Protein AF-A0A661W5N0-F1 (afdb_monomer)

Secondary structure (DSSP, 8-state):
---------HHHHHHHHHHHHHHHHHHHHHHHHHHHHHHHT---HHHHHHHHHHHHHHHHHHHTTTS-HHHHHHHHTT--S-GGGGTS-HHHHHHHHHHHHHHHHHHHHHHHHHHH-

Structure (mmCIF, N/CA/C/O backbone):
data_AF-A0A661W5N0-F1
#
_entry.id   AF-A0A661W5N0-F1
#
loop_
_atom_site.group_PDB
_atom_site.id
_atom_site.type_symbol
_atom_site.label_atom_id
_atom_site.label_alt_id
_atom_site.label_comp_id
_atom_site.label_asym_id
_atom_site.label_entity_id
_atom_site.label_seq_id
_atom_site.pdbx_PDB_ins_code
_atom_site.Cartn_x
_atom_site.Cartn_y
_atom_site.Cartn_z
_atom_site.occupancy
_atom_site.B_iso_or_equiv
_atom_site.auth_seq_id
_atom_site.auth_comp_id
_atom_site.auth_asym_id
_atom_site.auth_atom_id
_atom_site.pdbx_PDB_model_num
ATOM 1 N N . MET A 1 1 ? 5.603 -19.102 -29.762 1.00 36.34 1 MET A N 1
ATOM 2 C CA . MET A 1 1 ? 5.303 -18.103 -30.814 1.00 36.34 1 MET A CA 1
ATOM 3 C C . MET A 1 1 ? 5.120 -16.730 -30.172 1.00 36.34 1 MET A C 1
ATOM 5 O O . MET A 1 1 ? 4.048 -16.433 -29.663 1.00 36.34 1 MET A O 1
ATOM 9 N N . ALA A 1 2 ? 6.179 -15.918 -30.121 1.00 48.34 2 ALA A N 1
ATOM 10 C CA . ALA A 1 2 ? 6.106 -14.540 -29.640 1.00 48.34 2 ALA A CA 1
ATOM 11 C C . ALA A 1 2 ? 5.576 -13.651 -30.775 1.00 48.34 2 ALA A C 1
ATOM 13 O O . ALA A 1 2 ? 6.287 -13.406 -31.746 1.00 48.34 2 ALA A O 1
ATOM 14 N N . ARG A 1 3 ? 4.315 -13.203 -30.691 1.00 54.00 3 ARG A N 1
ATOM 15 C CA . ARG A 1 3 ? 3.823 -12.147 -31.585 1.00 54.00 3 ARG A CA 1
ATOM 16 C C . ARG A 1 3 ? 4.560 -10.858 -31.234 1.00 54.00 3 ARG A C 1
ATOM 18 O O . ARG A 1 3 ? 4.386 -10.334 -30.137 1.00 54.00 3 ARG A O 1
ATOM 25 N N . VAL A 1 4 ? 5.374 -10.385 -32.173 1.00 55.88 4 VAL A N 1
ATOM 26 C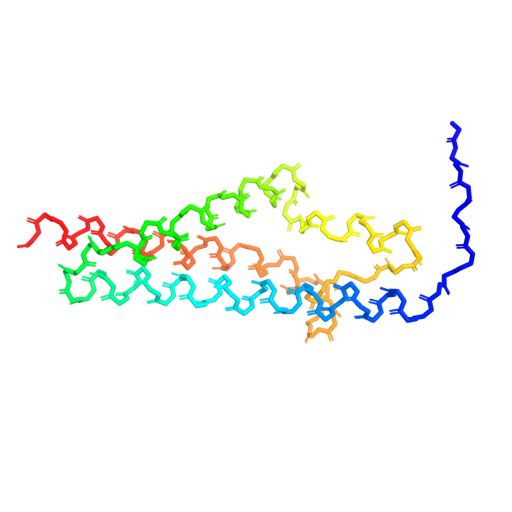 CA . VAL A 1 4 ? 5.918 -9.027 -32.194 1.00 55.88 4 VAL A CA 1
ATOM 27 C C . VAL A 1 4 ? 4.740 -8.056 -32.133 1.00 55.88 4 VAL A C 1
ATOM 29 O O . VAL A 1 4 ? 3.833 -8.104 -32.964 1.00 55.88 4 VAL A O 1
ATOM 32 N N . SER A 1 5 ? 4.720 -7.246 -31.079 1.00 56.06 5 SER A N 1
ATOM 33 C CA . SER A 1 5 ? 3.742 -6.192 -30.842 1.00 56.06 5 SER A CA 1
ATOM 34 C C . SER A 1 5 ? 3.791 -5.151 -31.959 1.00 56.06 5 SER A C 1
ATOM 36 O O . SER A 1 5 ? 4.871 -4.822 -32.448 1.00 56.06 5 SER A O 1
ATOM 38 N N . ALA A 1 6 ? 2.629 -4.594 -32.307 1.00 56.88 6 ALA A N 1
ATOM 39 C CA . ALA A 1 6 ? 2.517 -3.348 -33.062 1.00 56.88 6 ALA A CA 1
ATOM 40 C C . ALA A 1 6 ? 3.479 -2.269 -32.504 1.00 56.88 6 ALA A C 1
ATOM 42 O O . ALA A 1 6 ? 3.786 -2.312 -31.305 1.00 56.88 6 ALA A O 1
ATOM 43 N N . PRO A 1 7 ? 3.962 -1.316 -33.329 1.00 56.34 7 PRO A N 1
ATOM 44 C CA . PRO A 1 7 ? 4.868 -0.267 -32.868 1.00 56.34 7 PRO A CA 1
ATOM 45 C C . PRO A 1 7 ? 4.297 0.423 -31.627 1.00 56.34 7 PRO A C 1
ATOM 47 O O . PRO A 1 7 ? 3.100 0.703 -31.559 1.00 56.34 7 PRO A O 1
ATOM 50 N N . ALA A 1 8 ? 5.158 0.651 -30.633 1.00 61.34 8 ALA A N 1
ATOM 51 C CA . ALA A 1 8 ? 4.796 1.283 -29.373 1.00 61.34 8 ALA A CA 1
ATOM 52 C C . ALA A 1 8 ? 4.100 2.622 -29.651 1.00 61.34 8 ALA A C 1
ATOM 54 O O . ALA A 1 8 ? 4.752 3.581 -30.055 1.00 61.34 8 ALA A O 1
ATOM 55 N N . ASN A 1 9 ? 2.780 2.683 -29.461 1.00 73.62 9 ASN A N 1
ATOM 56 C CA . ASN A 1 9 ? 2.047 3.935 -29.561 1.00 73.62 9 ASN A CA 1
ATOM 57 C C . ASN A 1 9 ? 2.324 4.735 -28.275 1.00 73.62 9 ASN A C 1
ATOM 59 O O . ASN A 1 9 ? 1.899 4.299 -27.195 1.00 73.62 9 ASN A O 1
ATOM 63 N N . PRO A 1 10 ? 3.028 5.882 -28.352 1.00 76.94 10 PRO A N 1
ATOM 64 C CA . PRO A 1 10 ? 3.389 6.665 -27.173 1.00 76.94 10 PRO A CA 1
ATOM 65 C C . PRO A 1 10 ? 2.162 7.044 -26.336 1.00 76.94 10 PRO A C 1
ATOM 67 O O . PRO A 1 10 ? 2.218 7.018 -25.106 1.00 76.94 10 PRO A O 1
ATOM 70 N N . SER A 1 11 ? 1.029 7.304 -26.994 1.00 82.31 11 SER A N 1
ATOM 71 C CA . SER A 1 11 ? -0.231 7.665 -26.344 1.00 82.31 11 SER A CA 1
ATOM 72 C C . SER A 1 11 ? -0.799 6.521 -25.501 1.00 82.31 11 SER A C 1
ATOM 74 O O . SER A 1 11 ? -1.301 6.757 -24.405 1.00 82.31 11 SER A O 1
ATOM 76 N N . THR A 1 12 ? -0.669 5.268 -25.949 1.00 83.12 12 THR A N 1
ATOM 77 C CA . THR A 1 12 ? -1.108 4.092 -25.178 1.00 83.12 12 THR A CA 1
ATOM 78 C C . THR A 1 12 ? -0.267 3.905 -23.917 1.00 83.12 12 THR A C 1
ATOM 80 O O . THR A 1 12 ? -0.807 3.588 -22.860 1.00 83.12 12 THR A O 1
ATOM 83 N N . ILE A 1 13 ? 1.045 4.144 -23.994 1.00 83.25 13 ILE A N 1
ATOM 84 C CA . ILE A 1 13 ? 1.940 4.054 -22.830 1.00 83.25 13 ILE A CA 1
ATOM 85 C C . ILE A 1 13 ? 1.582 5.121 -21.790 1.00 83.25 13 ILE A C 1
ATOM 87 O O . ILE A 1 13 ? 1.487 4.819 -20.599 1.00 83.25 13 ILE A O 1
ATOM 91 N N . VAL A 1 14 ? 1.354 6.361 -22.232 1.00 84.75 14 VAL A N 1
ATOM 92 C CA . VAL A 1 14 ? 0.923 7.451 -21.344 1.00 84.75 14 VAL A CA 1
ATOM 93 C C . VAL A 1 14 ? -0.421 7.118 -20.700 1.00 84.75 14 VAL A C 1
ATOM 95 O O . VAL A 1 14 ? -0.543 7.232 -19.483 1.00 84.75 14 VAL A O 1
ATOM 98 N N . LEU A 1 15 ? -1.390 6.623 -21.475 1.00 86.69 15 LEU A N 1
ATOM 99 C CA . LEU A 1 15 ? -2.697 6.218 -20.959 1.00 86.69 15 LEU A CA 1
ATOM 100 C C . LEU A 1 15 ? -2.578 5.148 -19.865 1.00 86.69 15 LEU A C 1
ATOM 102 O O . LEU A 1 15 ? -3.185 5.288 -18.806 1.00 86.69 15 LEU A O 1
ATOM 106 N N . LEU A 1 16 ? -1.763 4.111 -20.082 1.00 86.62 16 LEU A N 1
ATOM 107 C CA . LEU A 1 16 ? -1.544 3.054 -19.089 1.00 86.62 16 LEU A CA 1
ATOM 108 C C . LEU A 1 16 ? -0.911 3.594 -17.802 1.00 86.62 16 LEU A C 1
ATOM 110 O O . LEU A 1 16 ? -1.284 3.165 -16.712 1.00 86.62 16 LEU A O 1
ATOM 114 N N . ARG A 1 17 ? 0.016 4.551 -17.906 1.00 86.81 17 ARG A N 1
ATOM 115 C CA . ARG A 1 17 ? 0.644 5.196 -16.741 1.00 86.81 17 ARG A CA 1
ATOM 116 C C . ARG A 1 17 ? -0.333 6.081 -15.973 1.00 86.81 17 ARG A C 1
ATOM 118 O O . ARG A 1 17 ? -0.336 6.032 -14.747 1.00 86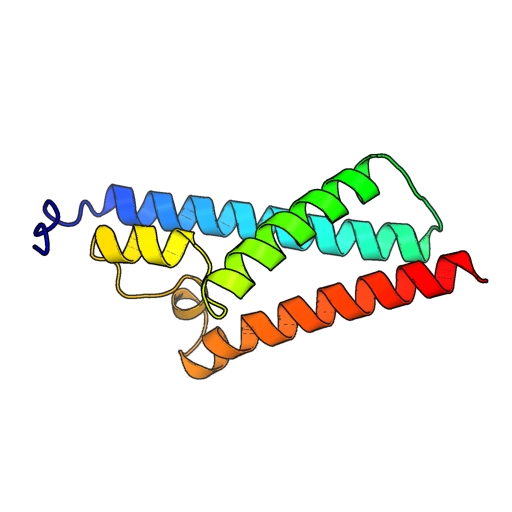.81 17 ARG A O 1
ATOM 125 N N . VAL A 1 18 ? -1.165 6.853 -16.674 1.00 87.75 18 VAL A N 1
ATOM 126 C CA . VAL A 1 18 ? -2.211 7.687 -16.059 1.00 87.75 18 VAL A CA 1
ATOM 127 C C . VAL A 1 18 ? -3.238 6.812 -15.348 1.00 87.75 18 VAL A C 1
ATOM 129 O O . VAL A 1 18 ? -3.542 7.057 -14.184 1.00 87.75 18 VAL A O 1
ATOM 132 N N . LEU A 1 19 ? -3.710 5.749 -16.005 1.00 88.50 19 LEU A N 1
ATOM 133 C CA . LEU A 1 19 ? -4.640 4.792 -15.408 1.00 88.50 19 LEU A CA 1
ATOM 134 C C . LEU A 1 19 ? -4.042 4.142 -14.154 1.00 88.50 19 LEU A C 1
ATOM 136 O O . LEU A 1 19 ? -4.706 4.057 -13.126 1.00 88.50 19 LEU A O 1
ATOM 140 N N . HIS A 1 20 ? -2.774 3.733 -14.214 1.00 88.19 20 HIS A N 1
ATOM 141 C CA . HIS A 1 20 ? -2.080 3.170 -13.059 1.00 88.19 20 HIS A CA 1
ATOM 142 C C . HIS A 1 20 ? -1.957 4.179 -11.913 1.00 88.19 20 HIS A C 1
ATOM 144 O O . HIS A 1 20 ? -2.193 3.826 -10.761 1.00 88.19 20 HIS A O 1
ATOM 150 N N . GLY A 1 21 ? -1.631 5.437 -12.218 1.00 88.88 21 GLY A N 1
ATOM 151 C CA . GLY A 1 21 ? -1.610 6.511 -11.227 1.00 88.88 21 GLY A CA 1
ATOM 152 C C . GLY A 1 21 ? -2.975 6.719 -10.572 1.00 88.88 21 GLY A C 1
ATOM 153 O O . GLY A 1 21 ? -3.053 6.865 -9.356 1.00 88.88 21 GLY A O 1
ATOM 154 N N . PHE A 1 22 ? -4.057 6.652 -11.349 1.00 91.62 22 PHE A N 1
ATOM 155 C CA . PHE A 1 22 ? -5.416 6.766 -10.825 1.00 91.62 22 PHE A CA 1
ATOM 156 C C . PHE A 1 22 ? -5.782 5.599 -9.897 1.00 91.62 22 PHE A C 1
ATOM 158 O O . PHE A 1 22 ? -6.289 5.824 -8.800 1.00 91.62 22 PHE A O 1
ATOM 165 N N . ILE A 1 23 ? -5.448 4.362 -10.281 1.00 90.81 23 ILE A N 1
ATOM 166 C CA . ILE A 1 23 ? -5.625 3.181 -9.420 1.00 90.81 23 ILE A CA 1
ATOM 167 C C . ILE A 1 23 ? -4.810 3.337 -8.131 1.00 90.81 23 ILE A C 1
ATOM 169 O O . ILE A 1 23 ? -5.333 3.094 -7.046 1.00 90.81 23 ILE A O 1
ATOM 173 N N . ALA A 1 24 ? -3.561 3.800 -8.222 1.00 89.88 24 ALA A N 1
ATOM 174 C CA . ALA A 1 24 ? -2.717 4.025 -7.052 1.00 89.88 24 ALA A CA 1
ATOM 175 C C . ALA A 1 24 ? -3.333 5.051 -6.084 1.00 89.88 24 ALA A C 1
ATOM 177 O O . ALA A 1 24 ? -3.324 4.823 -4.876 1.00 89.88 24 ALA A O 1
ATOM 178 N N . LEU A 1 25 ? -3.923 6.138 -6.594 1.00 92.06 25 LEU A N 1
ATOM 179 C CA . LEU A 1 25 ? -4.638 7.120 -5.770 1.00 92.06 25 LEU A CA 1
ATOM 180 C C . LEU A 1 25 ? -5.862 6.512 -5.077 1.00 92.06 25 LEU A C 1
ATOM 182 O O . LEU A 1 25 ? -6.061 6.749 -3.886 1.00 92.06 25 LEU A O 1
ATOM 186 N N . ILE A 1 26 ? -6.646 5.694 -5.787 1.00 94.31 26 ILE A N 1
ATOM 187 C CA . ILE A 1 26 ? -7.783 4.973 -5.194 1.00 94.31 26 ILE A CA 1
ATOM 188 C C . ILE A 1 26 ? -7.300 4.047 -4.074 1.00 94.31 26 ILE A C 1
ATOM 190 O O . ILE A 1 26 ? -7.894 4.039 -2.999 1.00 94.31 26 ILE A O 1
ATOM 194 N N . MET A 1 27 ? -6.210 3.304 -4.287 1.00 93.88 27 MET A N 1
ATOM 195 C CA . MET A 1 27 ? -5.657 2.402 -3.270 1.00 93.88 27 MET A CA 1
ATOM 196 C C . MET A 1 27 ? -5.156 3.160 -2.038 1.00 93.88 27 MET A C 1
ATOM 198 O O . MET A 1 27 ? -5.425 2.739 -0.917 1.00 93.88 27 MET A O 1
ATOM 202 N N . ILE A 1 28 ? -4.490 4.304 -2.219 1.00 94.94 28 ILE A N 1
ATOM 203 C CA . ILE A 1 28 ? -4.087 5.173 -1.101 1.00 94.94 28 ILE A CA 1
ATOM 204 C C . ILE A 1 28 ? -5.323 5.660 -0.332 1.00 94.94 28 ILE A C 1
ATOM 206 O O . ILE A 1 28 ? -5.344 5.600 0.898 1.00 94.94 28 ILE A O 1
ATOM 210 N N . GLY A 1 29 ? -6.372 6.083 -1.043 1.00 96.62 29 GLY A N 1
ATOM 211 C CA . GLY A 1 29 ? -7.650 6.463 -0.441 1.00 96.62 29 GLY A CA 1
ATOM 212 C C . GLY A 1 29 ? -8.299 5.317 0.340 1.00 96.62 29 GLY A C 1
ATOM 213 O O . GLY A 1 29 ? -8.759 5.522 1.459 1.00 96.62 29 GLY A O 1
ATOM 214 N N . ALA A 1 30 ? -8.274 4.096 -0.197 1.00 96.88 30 ALA A N 1
ATOM 215 C CA . ALA A 1 30 ? -8.793 2.907 0.473 1.00 96.88 30 ALA A CA 1
ATOM 216 C C . ALA A 1 30 ? -8.030 2.598 1.772 1.00 96.88 30 ALA A C 1
ATOM 218 O O . ALA A 1 30 ? -8.654 2.332 2.798 1.00 96.88 30 ALA A O 1
ATOM 219 N N . VAL A 1 31 ? -6.696 2.705 1.769 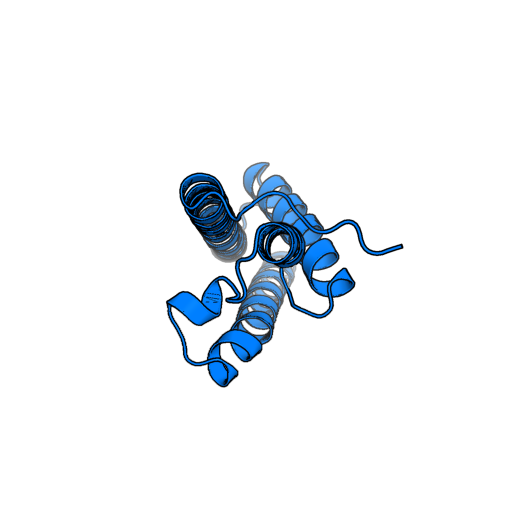1.00 96.75 31 VAL A N 1
ATOM 220 C CA . VAL A 1 31 ? -5.892 2.577 2.999 1.00 96.75 31 VAL A CA 1
ATOM 221 C C . VAL A 1 31 ? -6.283 3.655 4.010 1.00 96.75 31 VAL A C 1
ATOM 223 O O . VAL A 1 31 ? -6.508 3.341 5.177 1.00 96.75 31 VAL A O 1
ATOM 226 N N . ALA A 1 32 ? -6.435 4.908 3.576 1.00 97.12 32 ALA A N 1
ATOM 227 C CA . ALA A 1 32 ? -6.867 5.993 4.454 1.00 97.12 32 ALA A CA 1
ATOM 228 C C . ALA A 1 32 ? -8.258 5.738 5.064 1.00 97.12 32 ALA A C 1
ATOM 230 O O . ALA A 1 32 ? -8.459 6.025 6.242 1.00 97.12 32 ALA A O 1
ATOM 231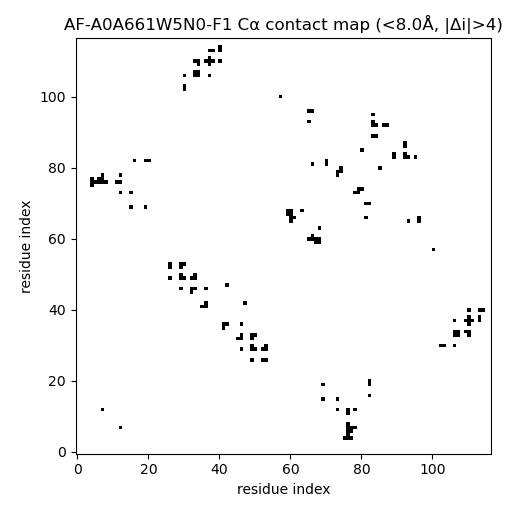 N N . VAL A 1 33 ? -9.195 5.152 4.308 1.00 97.31 33 VAL A N 1
ATOM 232 C CA . VAL A 1 33 ? -10.506 4.728 4.830 1.00 97.31 33 VAL A CA 1
ATOM 233 C C . VAL A 1 33 ? -10.351 3.665 5.916 1.00 97.31 33 VAL A C 1
ATOM 235 O O . VAL A 1 33 ? -10.976 3.810 6.959 1.00 97.31 33 VAL A O 1
ATOM 238 N N . VAL A 1 34 ? -9.487 2.658 5.736 1.00 97.12 34 VAL A N 1
ATOM 239 C CA . VAL A 1 34 ? -9.229 1.638 6.774 1.00 97.12 34 VAL A CA 1
ATOM 240 C C . VAL A 1 34 ? -8.725 2.286 8.068 1.00 97.12 34 VAL A C 1
ATOM 242 O O . VAL A 1 34 ? -9.270 2.021 9.138 1.00 97.12 34 VAL A O 1
ATOM 245 N N . TYR A 1 35 ? -7.739 3.183 7.979 1.00 97.44 35 TYR A N 1
ATOM 246 C CA . TYR A 1 35 ? -7.230 3.906 9.152 1.00 97.44 35 TYR A CA 1
ATOM 247 C C . TYR A 1 35 ? -8.284 4.820 9.787 1.00 97.44 35 TYR A C 1
ATOM 249 O O . TYR A 1 35 ? -8.402 4.856 11.011 1.00 97.44 35 TYR A O 1
ATOM 257 N N . ARG A 1 36 ? -9.074 5.535 8.974 1.00 97.00 36 ARG A N 1
ATOM 258 C CA . ARG A 1 36 ? -10.190 6.367 9.447 1.00 97.00 36 ARG A CA 1
ATOM 259 C C . ARG A 1 36 ? -11.196 5.521 10.220 1.00 97.00 36 ARG A C 1
ATOM 261 O O . ARG A 1 36 ? -11.574 5.903 11.317 1.00 97.00 36 ARG A O 1
ATOM 268 N N . SER A 1 37 ? -11.604 4.387 9.657 1.00 95.62 37 SER A N 1
ATOM 269 C CA . SER A 1 37 ? -12.551 3.453 10.265 1.00 95.62 37 SER A CA 1
ATOM 270 C C . SER A 1 37 ? -12.035 2.868 11.572 1.00 95.62 37 SER A C 1
ATOM 272 O O . SER A 1 37 ? -12.805 2.790 12.523 1.00 95.62 37 SER A O 1
ATOM 274 N N . ALA A 1 38 ? -10.744 2.530 11.647 1.00 94.81 38 ALA A N 1
ATOM 275 C CA . ALA A 1 38 ? -10.114 2.084 12.887 1.00 94.81 38 ALA A CA 1
ATOM 276 C C . ALA A 1 38 ? -10.126 3.184 13.963 1.00 94.81 38 ALA A C 1
ATOM 278 O O . ALA A 1 38 ? -10.455 2.926 15.116 1.00 94.81 38 ALA A O 1
ATOM 279 N N . ALA A 1 39 ? -9.811 4.426 13.584 1.00 95.31 39 ALA A N 1
ATOM 280 C CA . ALA A 1 39 ? -9.755 5.553 14.513 1.00 95.31 39 ALA A CA 1
ATOM 281 C C . ALA A 1 39 ? -11.138 6.018 15.000 1.00 95.31 39 ALA A C 1
ATOM 283 O O . ALA A 1 39 ? -11.270 6.432 16.148 1.00 95.31 39 ALA A O 1
ATOM 284 N N . SER A 1 40 ? -12.162 5.979 14.142 1.00 95.06 40 SER A N 1
ATOM 285 C CA . SER A 1 40 ? -13.520 6.421 14.485 1.00 95.06 40 SER A CA 1
ATOM 286 C C . SER A 1 40 ? -14.475 5.288 14.855 1.00 95.06 40 SER A C 1
ATOM 288 O O . SER A 1 40 ? -15.647 5.558 15.106 1.00 95.06 40 SER A O 1
ATOM 290 N N . GLN A 1 41 ? -14.002 4.037 14.850 1.00 92.94 41 GLN A N 1
ATOM 291 C CA . GLN A 1 41 ? -14.814 2.830 15.053 1.00 92.94 41 GLN A CA 1
ATOM 292 C C . GLN A 1 41 ? -16.054 2.790 14.134 1.00 92.94 41 GLN A C 1
ATOM 294 O O . GLN A 1 41 ? -17.137 2.355 14.525 1.00 92.94 41 GLN A O 1
ATOM 299 N N . THR A 1 42 ? -15.902 3.261 12.887 1.00 91.44 42 THR A N 1
ATOM 300 C CA . THR A 1 42 ? -16.981 3.279 11.882 1.00 91.44 42 THR A CA 1
ATOM 301 C C . THR A 1 42 ? -16.787 2.181 10.841 1.00 91.44 42 THR A C 1
ATOM 303 O O . THR A 1 42 ? -15.822 2.191 10.075 1.00 91.44 42 THR A O 1
ATOM 306 N N . TYR A 1 43 ? -17.742 1.254 10.771 1.00 93.38 43 TYR A N 1
ATOM 307 C CA . TYR A 1 43 ? -17.704 0.084 9.886 1.00 93.38 43 TYR A CA 1
ATOM 308 C C . TYR A 1 43 ? -18.799 0.181 8.813 1.00 93.38 43 TYR A C 1
ATOM 310 O O . TYR A 1 43 ? -19.773 -0.571 8.807 1.00 93.38 43 TYR A O 1
ATOM 318 N N . ASP A 1 44 ? -18.671 1.180 7.941 1.00 93.69 44 ASP A N 1
ATOM 319 C CA . ASP A 1 44 ? -19.649 1.517 6.904 1.00 93.69 44 ASP A CA 1
ATOM 320 C C . ASP A 1 44 ? -19.378 0.798 5.565 1.00 93.69 44 ASP A C 1
ATOM 322 O O . ASP A 1 44 ? -18.406 0.061 5.393 1.00 93.69 44 ASP A O 1
ATOM 326 N N . ALA A 1 45 ? -20.248 1.020 4.575 1.00 95.38 45 ALA A N 1
ATOM 327 C CA . ALA A 1 45 ? -20.076 0.464 3.230 1.00 95.38 45 ALA A CA 1
ATOM 328 C C . ALA A 1 45 ? -18.752 0.894 2.564 1.00 95.38 45 ALA A C 1
ATOM 330 O O . ALA A 1 45 ? -18.207 0.147 1.751 1.00 95.38 45 ALA A O 1
ATOM 331 N N . TRP A 1 46 ? -18.208 2.065 2.919 1.00 95.00 46 TRP A N 1
ATOM 332 C CA . TRP A 1 46 ? -16.931 2.544 2.388 1.00 95.00 46 TRP A CA 1
ATOM 333 C C . TRP A 1 46 ? -15.761 1.685 2.849 1.00 95.00 46 TRP A C 1
ATOM 335 O O . TRP A 1 46 ? -14.885 1.395 2.033 1.00 95.00 46 TRP A O 1
ATOM 345 N N . LEU A 1 47 ? -15.763 1.235 4.106 1.00 95.50 47 LEU A N 1
ATOM 346 C CA . LEU A 1 47 ? -14.774 0.281 4.599 1.00 95.50 47 LEU A CA 1
ATOM 347 C C . LEU A 1 47 ? -14.821 -1.025 3.802 1.00 95.50 47 LEU A C 1
ATOM 349 O O . LEU A 1 47 ? -13.789 -1.479 3.320 1.00 95.50 47 LEU A O 1
ATOM 353 N N . TRP A 1 48 ? -16.009 -1.599 3.595 1.00 95.56 48 TRP A N 1
ATOM 354 C CA . TRP A 1 48 ? -16.150 -2.849 2.841 1.00 95.56 48 TRP A CA 1
ATOM 355 C C . TRP A 1 48 ? -15.688 -2.716 1.386 1.00 95.56 48 TRP A C 1
ATOM 357 O O . TRP A 1 48 ? -14.994 -3.599 0.878 1.00 95.56 48 TRP A O 1
ATOM 367 N N . LEU A 1 49 ? -16.011 -1.599 0.726 1.00 96.75 49 LEU A N 1
ATOM 368 C CA . LEU A 1 49 ? -15.532 -1.301 -0.627 1.00 96.75 49 LEU A CA 1
ATOM 369 C C . LEU A 1 49 ? -14.010 -1.128 -0.669 1.00 96.75 49 LEU A C 1
ATOM 371 O O . LEU A 1 49 ? -13.354 -1.703 -1.539 1.00 96.75 49 LEU A O 1
ATOM 375 N N . ALA A 1 50 ? -13.442 -0.381 0.281 1.00 96.19 50 ALA A N 1
ATOM 376 C CA . ALA A 1 50 ? -11.999 -0.211 0.416 1.00 96.19 50 ALA A CA 1
ATOM 377 C C . ALA A 1 50 ? -11.306 -1.562 0.638 1.00 96.19 50 ALA A C 1
ATOM 379 O O . ALA A 1 50 ? -10.311 -1.867 -0.020 1.00 96.19 50 ALA A O 1
ATOM 380 N N . THR A 1 51 ? -11.867 -2.408 1.501 1.00 96.31 51 THR A N 1
ATOM 381 C CA . THR A 1 51 ? -11.345 -3.743 1.777 1.00 96.31 51 THR A CA 1
ATOM 382 C C . THR A 1 51 ? -11.393 -4.647 0.558 1.00 96.31 51 THR A C 1
ATOM 384 O O . THR A 1 51 ? -10.376 -5.255 0.224 1.00 96.31 51 THR A O 1
ATOM 387 N N . GLY A 1 52 ? -12.520 -4.693 -0.153 1.00 96.81 52 GLY A N 1
ATOM 388 C CA . GLY A 1 52 ? -12.633 -5.453 -1.397 1.00 96.81 52 GLY A CA 1
ATOM 389 C C . GLY A 1 52 ? -11.616 -4.996 -2.445 1.00 96.81 52 GLY A C 1
ATOM 390 O O . GLY A 1 52 ? -10.920 -5.825 -3.030 1.00 96.81 52 GLY A O 1
ATOM 391 N N . ALA A 1 53 ? -11.466 -3.683 -2.631 1.00 95.31 53 ALA A N 1
ATOM 392 C CA . ALA A 1 53 ? -10.514 -3.110 -3.578 1.00 95.31 53 ALA A CA 1
ATOM 393 C C . ALA A 1 53 ? -9.055 -3.463 -3.227 1.00 95.31 53 ALA A C 1
ATOM 395 O O . ALA A 1 53 ? -8.310 -3.930 -4.091 1.00 95.31 53 ALA A O 1
ATOM 396 N N . LEU A 1 54 ?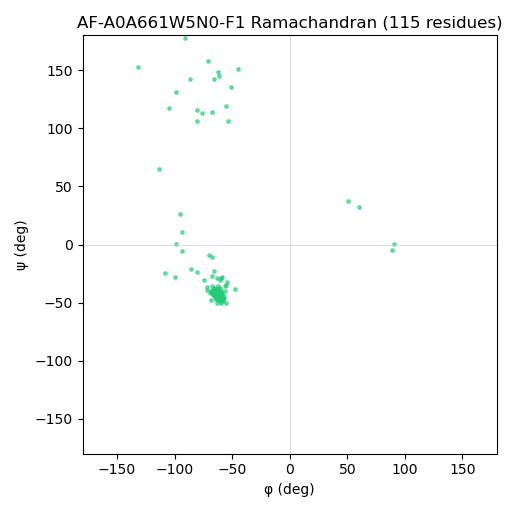 -8.666 -3.310 -1.954 1.00 95.62 54 LEU A N 1
ATOM 397 C CA . LEU A 1 54 ? -7.326 -3.650 -1.465 1.00 95.62 54 LEU A CA 1
ATOM 398 C C . LEU A 1 54 ? -7.026 -5.149 -1.579 1.00 95.62 54 LEU A C 1
ATOM 400 O O . LEU A 1 54 ? -5.900 -5.517 -1.910 1.00 95.62 54 LEU A O 1
ATOM 404 N N . LEU A 1 55 ? -8.013 -6.015 -1.330 1.00 95.25 55 LEU A N 1
ATOM 405 C CA . LEU A 1 55 ? -7.854 -7.462 -1.475 1.00 95.25 55 LEU A CA 1
ATOM 406 C C . LEU A 1 55 ? -7.679 -7.869 -2.938 1.00 95.25 55 LEU A C 1
ATOM 408 O O . LEU A 1 55 ? -6.757 -8.622 -3.245 1.00 95.25 55 LEU A O 1
ATOM 412 N N . ILE A 1 56 ? -8.523 -7.364 -3.841 1.00 94.69 56 ILE A N 1
ATOM 413 C CA . ILE A 1 56 ? -8.445 -7.687 -5.273 1.00 94.69 56 ILE A CA 1
ATOM 414 C C . ILE A 1 56 ? -7.087 -7.262 -5.838 1.00 94.69 56 ILE A C 1
ATOM 416 O O . ILE A 1 56 ? -6.396 -8.079 -6.453 1.00 94.69 56 ILE A O 1
ATOM 420 N N . GLU A 1 57 ? -6.673 -6.018 -5.591 1.00 91.75 57 GLU A N 1
ATOM 421 C CA . GLU A 1 57 ? -5.380 -5.523 -6.069 1.00 91.75 57 GLU A CA 1
ATOM 422 C C . GLU A 1 57 ? -4.221 -6.256 -5.380 1.00 91.75 57 GLU A C 1
ATOM 424 O O . GLU A 1 57 ? -3.279 -6.688 -6.043 1.00 91.75 57 GLU A O 1
ATOM 429 N N . GLY A 1 58 ? -4.301 -6.483 -4.065 1.00 89.75 58 GLY A N 1
ATOM 430 C CA . GLY A 1 58 ? -3.288 -7.222 -3.310 1.00 89.75 58 GLY A CA 1
ATOM 431 C C . GLY A 1 58 ? -3.063 -8.637 -3.847 1.00 89.75 58 GLY A C 1
ATOM 432 O O . GLY A 1 58 ? -1.915 -9.056 -4.029 1.00 89.75 58 GLY A O 1
ATOM 433 N N . ILE A 1 59 ? -4.141 -9.355 -4.175 1.00 91.94 59 ILE A N 1
ATOM 434 C CA . ILE A 1 59 ? -4.079 -10.670 -4.824 1.00 91.94 59 ILE A CA 1
ATOM 435 C C . ILE A 1 59 ? -3.439 -10.540 -6.209 1.00 91.94 59 ILE A C 1
ATOM 437 O O . ILE A 1 59 ? -2.490 -11.266 -6.509 1.00 91.94 59 ILE A O 1
ATOM 441 N N . ALA A 1 60 ? -3.902 -9.602 -7.039 1.00 90.31 60 ALA A N 1
ATOM 442 C CA . ALA A 1 60 ? -3.387 -9.415 -8.393 1.00 90.31 60 ALA A CA 1
ATOM 443 C C . ALA A 1 60 ? -1.876 -9.113 -8.412 1.00 90.31 60 ALA A C 1
ATOM 445 O O . ALA A 1 60 ? -1.129 -9.701 -9.199 1.00 90.31 60 ALA A O 1
ATOM 446 N N . VAL A 1 61 ? -1.408 -8.248 -7.510 1.00 88.00 61 VAL A N 1
ATOM 447 C CA . VAL A 1 61 ? 0.010 -7.895 -7.369 1.00 88.00 61 VAL A CA 1
ATOM 448 C C . VAL A 1 61 ? 0.825 -9.076 -6.832 1.00 88.00 61 VAL A C 1
ATOM 450 O O . VAL A 1 61 ? 1.925 -9.344 -7.322 1.00 88.00 61 VAL A O 1
ATOM 453 N N . THR A 1 62 ? 0.294 -9.825 -5.863 1.00 87.12 62 THR A N 1
ATOM 454 C CA . THR A 1 62 ? 0.981 -11.001 -5.301 1.00 87.12 62 THR A CA 1
ATOM 455 C C . THR A 1 62 ? 1.162 -12.094 -6.352 1.00 87.12 62 THR A C 1
ATOM 457 O O . THR A 1 62 ? 2.269 -12.613 -6.519 1.00 87.12 62 THR A O 1
ATOM 460 N N . LEU A 1 63 ? 0.112 -12.394 -7.124 1.00 88.00 63 LEU A N 1
ATOM 461 C CA . LEU A 1 63 ? 0.168 -13.358 -8.228 1.00 88.00 63 LEU A CA 1
ATOM 462 C C . LEU A 1 63 ? 1.174 -12.942 -9.308 1.00 88.00 63 LEU A C 1
ATOM 464 O O . LEU A 1 63 ? 1.813 -13.790 -9.931 1.00 88.00 63 LEU A O 1
ATOM 468 N N . ASN A 1 64 ? 1.372 -11.638 -9.492 1.00 85.81 64 ASN A N 1
ATOM 469 C CA . ASN A 1 64 ? 2.330 -11.085 -10.440 1.00 85.81 64 ASN A CA 1
ATOM 470 C C . ASN A 1 64 ? 3.694 -10.747 -9.793 1.00 85.81 64 ASN A C 1
ATOM 472 O O . ASN A 1 64 ? 4.446 -9.910 -10.292 1.00 85.81 64 ASN A O 1
ATOM 476 N N . LYS A 1 65 ? 4.056 -11.441 -8.701 1.00 82.50 65 LYS A N 1
ATOM 477 C CA . LYS A 1 65 ? 5.378 -11.389 -8.039 1.00 82.50 65 LYS A CA 1
ATOM 478 C C . LYS A 1 65 ? 5.780 -9.997 -7.526 1.00 82.50 65 LYS A C 1
ATOM 480 O O . LYS A 1 65 ? 6.966 -9.666 -7.503 1.00 82.50 65 LYS A O 1
ATOM 485 N N . GLY A 1 66 ? 4.806 -9.192 -7.106 1.00 76.06 66 GLY A N 1
ATOM 486 C CA . GLY A 1 66 ? 5.030 -7.834 -6.605 1.00 76.06 66 GLY A CA 1
ATOM 487 C C . GLY A 1 66 ? 5.002 -6.751 -7.687 1.00 76.06 66 GLY A C 1
ATOM 488 O O . GLY A 1 66 ? 5.069 -5.569 -7.354 1.00 76.06 66 GLY A O 1
ATOM 489 N N . ASP A 1 67 ? 4.871 -7.124 -8.964 1.00 79.81 67 ASP A N 1
ATOM 490 C CA . ASP A 1 67 ? 4.561 -6.178 -10.035 1.00 79.81 67 ASP A CA 1
ATOM 491 C C . ASP A 1 67 ? 3.037 -6.012 -10.140 1.00 79.81 67 ASP A C 1
ATOM 493 O O . ASP A 1 67 ? 2.287 -6.980 -10.077 1.00 79.81 67 ASP A O 1
ATOM 497 N N . CYS A 1 68 ? 2.542 -4.809 -10.417 1.00 80.69 68 CYS A N 1
ATOM 498 C CA . CYS A 1 68 ? 1.133 -4.631 -10.790 1.00 80.69 68 CYS A CA 1
ATOM 499 C C . CYS A 1 68 ? 0.833 -5.307 -12.148 1.00 80.69 68 CYS A C 1
ATOM 501 O O . CYS A 1 68 ? 1.676 -5.221 -13.054 1.00 80.69 68 CYS A O 1
ATOM 503 N N . PRO A 1 69 ? -0.346 -5.931 -12.345 1.00 79.19 69 PRO A N 1
ATOM 504 C CA . PRO A 1 69 ? -0.738 -6.552 -13.618 1.00 79.19 69 PRO A CA 1
ATOM 505 C C . PRO A 1 69 ? -0.658 -5.595 -14.818 1.00 79.19 69 PRO A C 1
ATOM 507 O O . PRO A 1 69 ? -0.279 -6.014 -15.916 1.00 79.19 69 PRO A O 1
ATOM 510 N N . LEU A 1 70 ? -0.908 -4.293 -14.618 1.00 80.69 70 LEU A N 1
ATOM 511 C CA . LEU A 1 70 ? -0.764 -3.281 -15.674 1.00 80.69 70 LEU A CA 1
ATOM 512 C C . LEU A 1 70 ? 0.668 -3.207 -16.223 1.00 80.69 70 LEU A C 1
ATOM 514 O O . LEU A 1 70 ? 0.848 -2.920 -17.402 1.00 80.69 70 LEU A O 1
ATOM 518 N N . THR A 1 71 ? 1.690 -3.531 -15.427 1.00 80.31 71 THR A N 1
ATOM 519 C CA . THR A 1 71 ? 3.087 -3.557 -15.888 1.00 80.31 71 THR A CA 1
ATOM 520 C C . THR A 1 71 ? 3.291 -4.593 -16.994 1.00 80.31 71 THR A C 1
ATOM 522 O O . THR A 1 71 ? 4.046 -4.353 -17.934 1.00 80.31 71 THR A O 1
ATOM 525 N N . TYR A 1 72 ? 2.604 -5.739 -16.935 1.00 79.75 72 TYR A N 1
ATOM 526 C CA . TYR A 1 72 ? 2.653 -6.727 -18.015 1.00 79.75 72 TYR A CA 1
ATOM 527 C C . TYR A 1 72 ? 2.050 -6.167 -19.311 1.00 79.75 72 TYR A C 1
ATOM 529 O O . TYR A 1 72 ? 2.635 -6.326 -20.386 1.00 79.75 72 TYR A O 1
ATOM 537 N N . LEU A 1 73 ? 0.929 -5.448 -19.202 1.00 78.88 73 LEU A N 1
ATOM 538 C CA . LEU A 1 73 ? 0.283 -4.802 -20.341 1.00 78.88 73 LEU A CA 1
ATOM 539 C C . LEU A 1 73 ? 1.163 -3.694 -20.938 1.00 78.88 73 LEU A C 1
ATOM 541 O O . LEU A 1 73 ? 1.332 -3.645 -22.157 1.00 78.88 73 LEU A O 1
ATOM 545 N N . SER A 1 74 ? 1.797 -2.873 -20.100 1.00 78.38 74 SER A N 1
ATOM 546 C CA . SER A 1 74 ? 2.750 -1.837 -20.517 1.00 78.38 74 SER A CA 1
ATOM 547 C C . SER A 1 74 ? 3.974 -2.434 -21.221 1.00 78.38 74 SER A C 1
ATOM 549 O O . SER A 1 74 ? 4.345 -1.971 -22.301 1.00 78.38 74 SER A O 1
ATOM 551 N N . ARG A 1 75 ? 4.531 -3.541 -20.700 1.00 79.75 75 ARG A N 1
ATOM 552 C CA . ARG A 1 75 ? 5.635 -4.285 -21.341 1.00 79.75 75 ARG A CA 1
ATOM 553 C C . ARG A 1 75 ? 5.262 -4.803 -22.726 1.00 79.75 75 ARG A C 1
ATOM 555 O O . ARG A 1 75 ? 6.072 -4.715 -23.647 1.00 79.75 75 ARG A O 1
ATOM 562 N N . ARG A 1 76 ? 4.030 -5.291 -22.901 1.00 77.94 76 ARG A N 1
ATOM 563 C CA . ARG A 1 76 ? 3.525 -5.747 -24.206 1.00 77.94 76 ARG A CA 1
ATOM 564 C C . ARG A 1 76 ? 3.460 -4.616 -25.238 1.00 77.94 76 ARG A C 1
ATOM 566 O O . ARG A 1 76 ? 3.642 -4.887 -26.420 1.00 77.94 76 ARG A O 1
ATOM 573 N N . HIS A 1 77 ? 3.266 -3.375 -24.795 1.00 75.38 77 HIS A N 1
ATOM 574 C CA . HIS A 1 77 ? 3.243 -2.173 -25.638 1.00 75.38 77 HIS A CA 1
ATOM 575 C C . HIS A 1 77 ? 4.607 -1.464 -25.732 1.00 75.38 77 HIS A C 1
ATOM 577 O O . HIS A 1 77 ? 4.685 -0.353 -26.248 1.00 75.38 77 HIS A O 1
ATOM 583 N N . GLY A 1 78 ? 5.689 -2.096 -25.262 1.00 73.88 78 GLY A N 1
ATOM 584 C CA . GLY A 1 78 ? 7.056 -1.584 -25.390 1.00 73.88 78 GLY A CA 1
ATOM 585 C C . GLY A 1 78 ? 7.540 -0.704 -24.234 1.00 73.88 78 GLY A C 1
ATOM 586 O O . GLY A 1 78 ? 8.694 -0.275 -24.259 1.00 73.88 78 GLY A O 1
ATOM 587 N N . ASP A 1 79 ? 6.726 -0.472 -23.198 1.00 77.44 79 ASP A N 1
ATOM 588 C CA . ASP A 1 79 ? 7.170 0.245 -22.000 1.00 77.44 79 ASP A CA 1
ATOM 589 C C . ASP A 1 79 ? 7.940 -0.694 -21.065 1.00 77.44 79 ASP A C 1
ATOM 591 O O . ASP A 1 79 ? 7.409 -1.669 -20.531 1.00 77.44 79 ASP A O 1
ATOM 595 N N . ARG A 1 80 ? 9.228 -0.404 -20.873 1.00 69.75 80 ARG A N 1
ATOM 596 C CA . ARG A 1 80 ? 10.132 -1.229 -20.058 1.00 69.75 80 ARG A CA 1
ATOM 597 C C . ARG A 1 80 ? 10.243 -0.761 -18.609 1.00 69.75 80 ARG A C 1
ATOM 599 O O . ARG A 1 80 ? 10.921 -1.434 -17.835 1.00 69.75 80 ARG A O 1
ATOM 606 N N . LYS A 1 81 ? 9.638 0.375 -18.246 1.00 70.31 81 LYS A N 1
ATOM 607 C CA . LYS A 1 81 ? 9.706 0.920 -16.884 1.00 70.31 81 LYS A CA 1
ATOM 608 C C . LYS A 1 81 ? 8.443 0.565 -16.107 1.00 70.31 81 LYS A C 1
ATOM 610 O O . LYS A 1 81 ? 7.333 0.760 -16.591 1.00 70.31 81 LYS A O 1
ATOM 615 N N . ALA A 1 82 ? 8.616 0.057 -14.890 1.00 73.12 82 ALA A N 1
ATOM 616 C CA . ALA A 1 82 ? 7.504 -0.082 -13.954 1.00 73.12 82 ALA A CA 1
ATOM 617 C C . ALA A 1 82 ? 7.062 1.301 -13.442 1.00 73.12 82 ALA A C 1
ATOM 619 O O . ALA A 1 82 ? 7.855 2.241 -13.443 1.00 73.12 82 ALA A O 1
ATOM 620 N N . PHE A 1 83 ? 5.820 1.423 -12.965 1.00 75.38 83 PHE A N 1
ATOM 621 C CA . PHE A 1 83 ? 5.254 2.709 -12.534 1.00 75.38 83 PHE A CA 1
ATOM 622 C C . PHE A 1 83 ? 6.111 3.414 -11.471 1.00 75.38 83 PHE A C 1
ATOM 624 O O . PHE A 1 83 ? 6.506 4.559 -11.659 1.00 75.38 83 PHE A O 1
ATOM 631 N N . PHE A 1 84 ? 6.497 2.717 -10.398 1.00 73.50 84 PHE A N 1
ATOM 632 C CA . PHE A 1 84 ? 7.357 3.306 -9.366 1.00 73.50 84 PHE A CA 1
ATOM 633 C C . PHE A 1 84 ? 8.767 3.642 -9.869 1.00 73.50 84 PHE A C 1
ATOM 635 O O . PHE A 1 84 ? 9.395 4.537 -9.315 1.00 73.50 84 PHE A O 1
ATOM 642 N N . GLU A 1 85 ? 9.260 3.005 -10.940 1.00 79.38 85 GLU A N 1
ATOM 643 C CA . GLU A 1 85 ? 10.542 3.381 -11.559 1.00 79.38 85 GLU A CA 1
ATOM 644 C C . GLU A 1 85 ? 10.483 4.734 -12.294 1.00 79.38 85 GLU A C 1
ATOM 646 O O . GLU A 1 85 ? 11.526 5.244 -12.705 1.00 79.38 85 GLU A O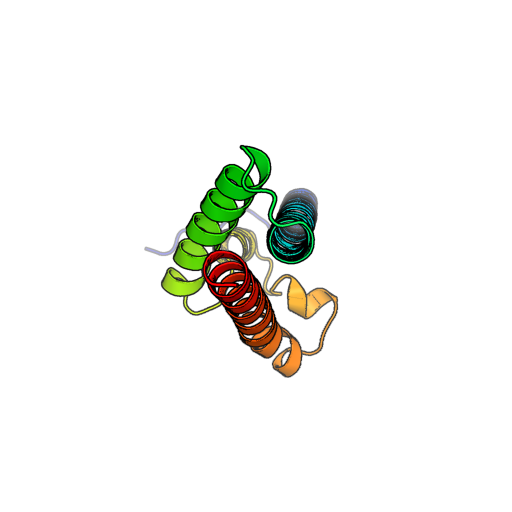 1
ATOM 651 N N . LEU A 1 86 ? 9.294 5.332 -12.475 1.00 79.38 86 LEU A N 1
ATOM 652 C CA . LEU A 1 86 ? 9.172 6.716 -12.953 1.00 79.38 86 LEU A CA 1
ATOM 653 C C . LEU A 1 86 ? 9.533 7.733 -11.866 1.00 79.38 86 LEU A C 1
ATOM 655 O O . LEU A 1 86 ? 10.021 8.808 -12.197 1.00 79.38 86 LEU A O 1
ATOM 659 N N . PHE A 1 87 ? 9.295 7.396 -10.598 1.00 79.94 87 PHE A N 1
ATOM 660 C CA . PHE A 1 87 ? 9.466 8.310 -9.465 1.00 79.94 87 PHE A CA 1
ATOM 661 C C . PHE A 1 87 ? 10.674 7.958 -8.593 1.00 79.94 87 PHE A C 1
ATOM 663 O O . PHE A 1 87 ? 11.214 8.818 -7.905 1.00 79.94 87 PHE A O 1
ATOM 670 N N . LEU A 1 88 ? 11.101 6.693 -8.604 1.00 79.12 88 LEU A N 1
ATOM 671 C CA . LEU A 1 88 ? 12.103 6.143 -7.696 1.00 79.12 88 LEU A CA 1
ATOM 672 C C . LEU A 1 88 ? 13.168 5.343 -8.460 1.00 79.12 88 LEU A C 1
ATOM 674 O O . LEU A 1 88 ? 12.882 4.733 -9.493 1.00 79.12 88 LEU A O 1
ATOM 678 N N . PRO A 1 89 ? 14.401 5.245 -7.930 1.00 84.00 89 PRO A N 1
ATOM 679 C CA . PRO A 1 89 ? 15.392 4.318 -8.459 1.00 84.00 89 PRO A CA 1
ATOM 680 C C . PRO A 1 89 ? 14.905 2.867 -8.319 1.00 84.00 89 PRO A C 1
ATOM 682 O O . PRO A 1 89 ? 14.232 2.513 -7.351 1.00 84.00 89 PRO A O 1
ATOM 685 N N . LYS A 1 90 ? 15.299 1.988 -9.252 1.00 76.31 90 LYS A N 1
ATOM 686 C CA . LYS A 1 90 ? 14.790 0.601 -9.371 1.00 76.31 90 LYS A CA 1
ATOM 687 C C . LYS A 1 90 ? 14.756 -0.197 -8.064 1.00 76.31 90 LYS A C 1
ATOM 689 O O . LYS A 1 90 ? 13.838 -0.977 -7.826 1.00 76.31 90 LYS A O 1
ATOM 694 N N . ARG A 1 91 ? 15.771 -0.025 -7.210 1.00 78.31 91 ARG A N 1
ATOM 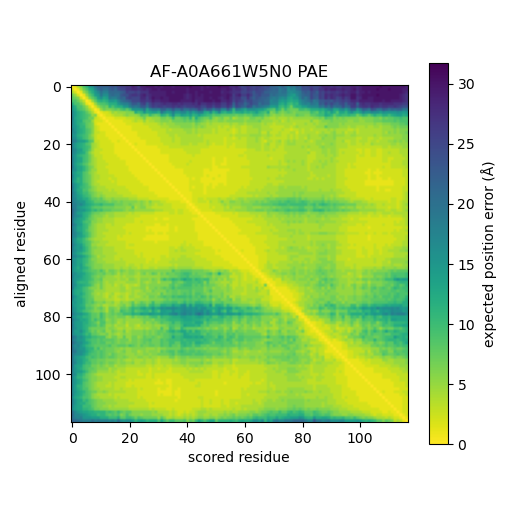695 C CA . ARG A 1 91 ? 15.854 -0.714 -5.911 1.00 78.31 91 ARG A CA 1
ATOM 696 C C . ARG A 1 91 ? 14.756 -0.249 -4.950 1.00 78.31 91 ARG A C 1
ATOM 698 O O . ARG A 1 91 ? 14.114 -1.091 -4.331 1.00 78.31 91 ARG A O 1
ATOM 705 N N . ALA A 1 92 ? 14.503 1.057 -4.890 1.00 78.44 92 ALA A N 1
ATOM 706 C CA . ALA A 1 92 ? 13.448 1.640 -4.067 1.00 78.44 92 ALA A CA 1
ATOM 707 C C . ALA A 1 92 ? 12.054 1.332 -4.639 1.00 78.44 92 ALA A C 1
ATOM 709 O O . ALA A 1 92 ? 11.158 0.957 -3.889 1.00 78.44 92 ALA A O 1
ATOM 710 N N . ALA A 1 9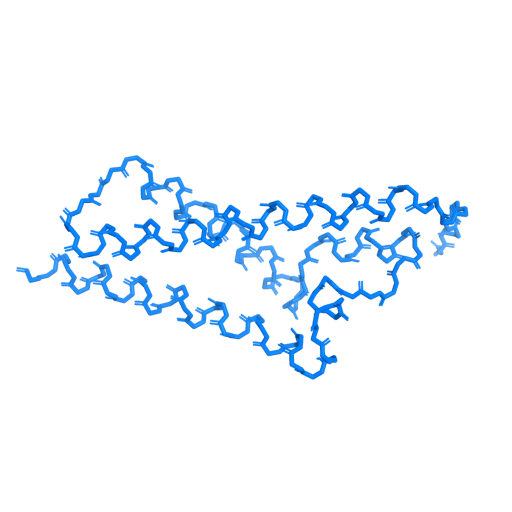3 ? 11.893 1.360 -5.967 1.00 77.12 93 ALA A N 1
ATOM 711 C CA . ALA A 1 93 ? 10.651 0.962 -6.633 1.00 77.12 93 ALA A CA 1
ATOM 712 C C . ALA A 1 93 ? 10.221 -0.474 -6.270 1.00 77.12 93 ALA A C 1
ATOM 714 O O . ALA A 1 93 ? 9.051 -0.715 -5.985 1.00 77.12 93 ALA A O 1
ATOM 715 N N . LYS A 1 94 ? 11.172 -1.417 -6.179 1.00 75.62 94 LYS A N 1
ATOM 716 C CA . LYS A 1 94 ? 10.902 -2.793 -5.715 1.00 75.62 94 LYS A CA 1
ATOM 717 C C . LYS A 1 94 ? 10.516 -2.885 -4.237 1.00 75.62 94 LYS A C 1
ATOM 719 O O . LYS A 1 94 ? 9.841 -3.832 -3.842 1.00 75.62 94 LYS A O 1
ATOM 724 N N . GLN A 1 95 ? 10.960 -1.944 -3.406 1.00 84.75 95 GLN A N 1
ATOM 725 C CA . GLN A 1 95 ? 10.607 -1.913 -1.985 1.00 84.75 95 GLN A CA 1
ATOM 726 C C . GLN A 1 95 ? 9.225 -1.303 -1.736 1.00 84.75 95 GLN A C 1
ATOM 728 O O . GLN A 1 95 ? 8.604 -1.662 -0.740 1.00 84.75 95 GLN A O 1
ATOM 733 N N . MET A 1 96 ? 8.708 -0.464 -2.641 1.00 83.81 96 MET A N 1
ATOM 734 C CA . MET A 1 96 ? 7.377 0.149 -2.501 1.00 83.81 96 MET A CA 1
ATOM 735 C C . MET A 1 96 ? 6.259 -0.873 -2.328 1.00 83.81 96 MET A C 1
ATOM 737 O O . MET A 1 96 ? 5.366 -0.654 -1.519 1.00 83.81 96 MET A O 1
ATOM 741 N N . PHE A 1 97 ? 6.344 -2.030 -2.989 1.00 82.25 97 PHE A N 1
ATOM 742 C CA . PHE A 1 97 ? 5.394 -3.118 -2.753 1.00 82.25 97 PHE A CA 1
ATOM 743 C C . PHE A 1 97 ? 5.376 -3.564 -1.283 1.00 82.25 97 PHE A C 1
ATOM 745 O O . PHE A 1 97 ? 4.310 -3.690 -0.688 1.00 82.25 97 PHE A O 1
ATOM 752 N N . LYS A 1 98 ? 6.554 -3.750 -0.672 1.00 86.88 98 LYS A N 1
ATOM 753 C CA . LYS A 1 98 ? 6.671 -4.164 0.736 1.00 86.88 98 LYS A CA 1
ATOM 754 C C . LYS A 1 98 ? 6.168 -3.082 1.685 1.00 86.88 98 LYS A C 1
ATOM 756 O O . LYS A 1 98 ? 5.496 -3.402 2.655 1.00 86.88 98 LYS A O 1
ATOM 761 N N . VAL A 1 99 ? 6.486 -1.819 1.397 1.00 90.12 99 VAL A N 1
ATOM 762 C CA . VAL A 1 99 ? 6.030 -0.673 2.196 1.00 90.12 99 VAL A CA 1
ATOM 763 C C . VAL A 1 99 ? 4.507 -0.560 2.149 1.00 90.12 99 VAL A C 1
ATOM 765 O O . VAL A 1 99 ? 3.878 -0.466 3.196 1.00 90.12 99 VAL A O 1
ATOM 768 N N . ASN A 1 100 ? 3.907 -0.660 0.961 1.00 89.38 100 ASN A N 1
ATOM 769 C CA . ASN A 1 100 ? 2.454 -0.621 0.807 1.00 89.38 100 ASN A CA 1
ATOM 770 C C . ASN A 1 100 ? 1.780 -1.815 1.493 1.00 89.38 100 ASN A C 1
ATOM 772 O O . ASN A 1 100 ? 0.799 -1.631 2.207 1.00 89.38 100 ASN A O 1
ATOM 776 N N . ALA A 1 101 ? 2.328 -3.024 1.341 1.00 90.69 101 ALA A N 1
ATOM 777 C CA . ALA A 1 101 ? 1.820 -4.209 2.029 1.00 90.69 101 ALA A CA 1
ATOM 778 C C . ALA A 1 101 ? 1.885 -4.058 3.559 1.00 90.69 101 ALA A C 1
ATOM 780 O O . ALA A 1 101 ? 0.927 -4.397 4.248 1.00 90.69 101 ALA A O 1
ATOM 781 N N . ALA A 1 102 ? 2.980 -3.503 4.089 1.00 94.12 102 ALA A N 1
ATOM 782 C CA . ALA A 1 102 ? 3.123 -3.224 5.514 1.00 94.12 102 ALA A CA 1
ATOM 783 C C . ALA A 1 102 ? 2.117 -2.168 5.997 1.00 94.12 102 ALA A C 1
ATOM 785 O O . ALA A 1 102 ? 1.477 -2.377 7.022 1.00 94.12 102 ALA A O 1
ATOM 786 N N . ALA A 1 103 ? 1.925 -1.075 5.254 1.00 94.94 103 ALA A N 1
ATOM 787 C CA . ALA A 1 103 ? 0.940 -0.047 5.591 1.00 94.94 103 ALA A CA 1
ATOM 788 C C . ALA A 1 103 ? -0.490 -0.612 5.630 1.00 94.94 103 ALA A C 1
ATOM 790 O O . ALA A 1 103 ? -1.234 -0.351 6.571 1.00 94.94 103 ALA A O 1
ATOM 791 N N . ILE A 1 104 ? -0.855 -1.448 4.653 1.00 95.31 104 ILE A N 1
ATOM 792 C CA . ILE A 1 104 ? -2.146 -2.146 4.642 1.00 95.31 104 ILE A CA 1
ATOM 793 C C . ILE A 1 104 ? -2.270 -3.066 5.865 1.00 95.31 104 ILE A C 1
ATOM 795 O O . ILE A 1 104 ? -3.276 -3.014 6.569 1.00 95.31 104 ILE A O 1
ATOM 799 N N . ALA A 1 105 ? -1.249 -3.881 6.147 1.00 95.94 105 ALA A N 1
ATOM 800 C CA . ALA A 1 105 ? -1.261 -4.816 7.272 1.00 95.94 105 ALA A CA 1
ATOM 801 C C . ALA A 1 105 ? -1.389 -4.103 8.627 1.00 95.94 105 ALA A C 1
ATOM 803 O O . ALA A 1 105 ? -2.177 -4.529 9.468 1.00 95.94 105 ALA A O 1
ATOM 804 N N . ILE A 1 106 ? -0.662 -2.999 8.825 1.00 97.31 106 ILE A N 1
ATOM 805 C CA . ILE A 1 106 ? -0.756 -2.176 10.036 1.00 97.31 106 ILE A CA 1
ATOM 806 C C . ILE A 1 106 ? -2.152 -1.558 10.147 1.00 97.31 106 ILE A C 1
ATOM 808 O O . ILE A 1 106 ? -2.744 -1.613 11.220 1.00 97.31 106 ILE A O 1
ATOM 812 N N . GLY A 1 107 ? -2.706 -1.023 9.055 1.00 95.62 107 GLY A N 1
ATOM 813 C CA . GLY A 1 107 ? -4.061 -0.467 9.047 1.00 95.62 107 GLY A CA 1
ATOM 814 C C . GLY A 1 107 ? -5.115 -1.489 9.480 1.00 95.62 107 GLY A C 1
ATOM 815 O O . GLY A 1 107 ? -5.933 -1.197 10.351 1.00 95.62 107 GLY A O 1
ATOM 816 N N . TYR A 1 108 ? -5.057 -2.713 8.946 1.00 96.25 108 TYR A N 1
ATOM 817 C CA . TYR A 1 108 ? -5.953 -3.788 9.380 1.00 96.25 108 TYR A CA 1
ATOM 818 C C . TYR A 1 108 ? -5.696 -4.244 10.812 1.00 96.25 108 TYR A C 1
ATOM 820 O O . TYR A 1 108 ? -6.651 -4.549 11.517 1.00 96.25 108 TYR A O 1
ATOM 828 N N . LEU A 1 109 ? -4.445 -4.272 11.271 1.00 96.62 109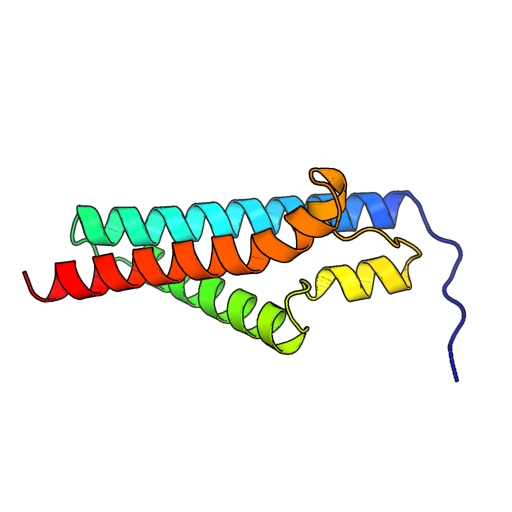 LEU A N 1
ATOM 829 C CA . LEU A 1 109 ? -4.146 -4.578 12.668 1.00 96.62 109 LEU A CA 1
ATOM 830 C C . LEU A 1 109 ? -4.778 -3.539 13.605 1.00 96.62 109 LEU A C 1
ATOM 832 O O . LEU A 1 109 ? -5.411 -3.916 14.586 1.00 96.62 109 LEU A O 1
ATOM 836 N N . CYS A 1 110 ? -4.669 -2.248 13.280 1.00 94.75 110 CYS A N 1
ATOM 837 C CA . CYS A 1 110 ? -5.341 -1.182 14.022 1.00 94.75 110 CYS A CA 1
ATOM 838 C C . CYS A 1 110 ? -6.865 -1.361 14.019 1.00 94.75 110 CYS A C 1
ATOM 840 O O . CYS A 1 110 ? -7.483 -1.227 15.071 1.00 94.75 110 CYS A O 1
ATOM 842 N N . LEU A 1 111 ? -7.453 -1.712 12.871 1.00 94.44 111 LEU A N 1
ATOM 843 C CA . LEU A 1 111 ? -8.887 -1.987 12.747 1.00 94.44 111 LEU A CA 1
ATOM 844 C C . LEU A 1 111 ? -9.326 -3.193 13.597 1.00 94.44 111 LEU A C 1
ATOM 846 O O . LEU A 1 111 ? -10.396 -3.180 14.193 1.00 94.44 111 LEU A O 1
ATOM 850 N N . LEU A 1 112 ? -8.503 -4.242 13.675 1.00 94.69 112 LEU A N 1
ATOM 851 C CA . LEU A 1 112 ? -8.778 -5.405 14.523 1.00 94.69 112 LEU A CA 1
ATOM 852 C C . LEU A 1 112 ? -8.695 -5.054 16.010 1.00 94.69 112 LEU A C 1
ATOM 854 O O . LEU A 1 112 ? -9.527 -5.506 16.790 1.00 94.69 112 LEU A O 1
ATOM 858 N N . ILE A 1 113 ? -7.723 -4.230 16.406 1.00 93.88 113 ILE A N 1
ATOM 859 C CA . ILE A 1 113 ? -7.600 -3.752 17.788 1.00 93.88 113 ILE A CA 1
ATOM 860 C C . ILE A 1 113 ? -8.810 -2.887 18.164 1.00 93.88 113 ILE A C 1
ATOM 862 O O . ILE A 1 113 ? -9.378 -3.082 19.235 1.00 93.88 113 ILE A O 1
ATOM 866 N N . SER A 1 114 ? -9.255 -1.991 17.275 1.00 91.62 114 SER A N 1
ATOM 867 C CA . SER A 1 114 ? -10.417 -1.122 17.517 1.00 91.62 114 SER A CA 1
ATOM 868 C C . SER A 1 114 ? -11.756 -1.863 17.598 1.00 91.62 114 SER A C 1
ATOM 870 O O . SER A 1 114 ? -12.758 -1.247 17.948 1.00 91.62 114 SER A O 1
ATOM 872 N N . LEU A 1 115 ? -11.800 -3.148 17.227 1.00 88.44 115 LEU A N 1
ATOM 873 C CA . LEU A 1 115 ? -12.972 -4.016 17.392 1.00 88.44 115 LEU A CA 1
ATOM 874 C C . LEU A 1 115 ? -13.037 -4.676 18.779 1.00 88.44 115 LEU A C 1
ATOM 876 O O . LEU A 1 115 ? -14.106 -5.135 19.173 1.00 88.44 115 LEU A O 1
ATOM 880 N N . VAL A 1 116 ? -11.905 -4.777 19.485 1.00 88.94 116 VAL A N 1
ATOM 881 C CA . VAL A 1 116 ? -11.797 -5.466 20.785 1.00 88.94 116 VAL A CA 1
ATOM 882 C C . VAL A 1 116 ? -11.835 -4.485 21.962 1.00 88.94 116 VAL A C 1
ATOM 884 O O . VAL A 1 116 ? -12.245 -4.875 23.055 1.00 88.94 116 VAL A O 1
ATOM 887 N N . VAL A 1 117 ? -11.396 -3.242 21.742 1.00 76.12 117 VAL A N 1
ATOM 888 C CA . VAL A 1 117 ? -11.373 -2.145 22.728 1.00 76.12 117 VAL A CA 1
ATOM 889 C C . VAL A 1 117 ? -12.615 -1.278 22.585 1.00 76.12 117 VAL A C 1
ATOM 891 O O . VAL A 1 117 ? -13.249 -1.015 23.628 1.00 76.12 117 VAL A O 1
#

Radius of gyration: 16.85 Å; Cα contacts (8 Å, |Δi|>4): 91; chains: 1; bounding box: 36×26×56 Å

pLDDT: mean 85.36, std 11.7, range [36.34, 97.44]

Sequence (117 aa):
MARVSAPANPSTIVLLRVLHGFIALIMIGAVAVVYRSAASQTYDAWLWLATGALLIEGIAVTLNKGDCPLTYLSRRHGDRKAFFELFLPKRAAKQMFKVNAAAIAIGYLCLLISLVV

Solvent-accessible surface area (backbone atoms only — not comparable to full-atom values): 6489 Å² total; per-residue (Å²): 135,86,79,81,57,73,79,60,52,67,67,59,52,51,49,55,52,52,52,50,52,52,52,51,52,53,50,53,49,25,49,50,42,37,42,49,24,26,75,68,68,49,88,51,73,65,42,56,51,25,50,51,52,51,49,54,51,49,49,48,20,54,78,47,76,61,39,55,62,64,48,59,57,37,43,61,45,68,40,86,70,50,78,50,48,76,81,32,60,67,73,56,31,65,43,47,49,57,51,52,52,48,52,49,51,51,29,50,50,48,33,56,50,48,73,76,108

Foldseek 3Di:
DDPQADAQDVVVLVVLLVVVVVLVVLLVVLLVVLLVCLVVVDDDPSVVVSVVSCVVQLVQCVVVVNAGPSCVVSVSSPNPDGNVVVVDPPVVSSCVSVVSVVSSVVSVVSNVVSVVD

Mean predicted aligned error: 6.41 Å